Protein AF-W1Y9I5-F1 (afdb_monomer_lite)

Structure (mmCIF, N/CA/C/O backbone):
data_AF-W1Y9I5-F1
#
_entry.id   AF-W1Y9I5-F1
#
loop_
_atom_site.group_PDB
_atom_site.id
_atom_site.type_symbol
_atom_site.label_atom_id
_atom_site.label_alt_id
_atom_site.label_comp_id
_atom_site.label_asym_id
_atom_site.label_entity_id
_atom_site.label_seq_id
_atom_site.pdbx_PDB_ins_code
_atom_site.Cartn_x
_atom_site.Cartn_y
_atom_site.Cartn_z
_atom_site.occupancy
_atom_site.B_iso_or_equiv
_atom_site.auth_seq_id
_atom_site.auth_comp_id
_atom_site.auth_asym_id
_atom_site.auth_atom_id
_atom_site.pdbx_PDB_model_num
ATOM 1 N N . LEU A 1 1 ? 16.837 -17.058 9.239 1.00 39.69 1 LEU A N 1
ATOM 2 C CA . LEU A 1 1 ? 15.911 -17.807 8.363 1.00 39.69 1 LEU A CA 1
ATOM 3 C C . LEU A 1 1 ? 15.456 -16.861 7.266 1.00 39.69 1 LEU A C 1
ATOM 5 O O . LEU A 1 1 ? 14.694 -15.951 7.561 1.00 39.69 1 LEU A O 1
ATOM 9 N N . PHE A 1 2 ? 15.974 -17.019 6.048 1.00 40.88 2 PHE A N 1
ATOM 10 C CA . PHE A 1 2 ? 15.440 -16.325 4.877 1.00 40.88 2 PHE A CA 1
ATOM 11 C C . PHE A 1 2 ? 14.056 -16.934 4.640 1.00 40.88 2 PHE A C 1
ATOM 13 O O . PHE A 1 2 ? 13.952 -18.086 4.222 1.00 40.88 2 PHE A O 1
ATOM 20 N N . ARG A 1 3 ? 13.007 -16.243 5.087 1.00 55.09 3 ARG A N 1
ATOM 21 C CA . ARG A 1 3 ? 11.628 -16.685 4.894 1.00 55.09 3 ARG A CA 1
ATOM 22 C C . ARG A 1 3 ? 11.438 -16.771 3.377 1.00 55.09 3 ARG A C 1
ATOM 24 O O . ARG A 1 3 ? 11.764 -15.815 2.678 1.00 55.09 3 ARG A O 1
ATOM 31 N N . SER A 1 4 ? 11.071 -17.944 2.863 1.00 57.50 4 SER A N 1
ATOM 32 C CA . SER A 1 4 ? 10.775 -18.107 1.439 1.00 57.50 4 SER A CA 1
ATOM 33 C C . SER A 1 4 ? 9.754 -17.043 1.055 1.00 57.50 4 SER A C 1
ATOM 35 O O . SER A 1 4 ? 8.728 -16.953 1.726 1.00 57.50 4 SER A O 1
ATOM 37 N N . MET A 1 5 ? 10.052 -16.223 0.046 1.00 62.12 5 MET A N 1
ATOM 38 C CA . MET A 1 5 ? 9.080 -15.253 -0.459 1.00 62.12 5 MET A CA 1
ATOM 39 C C . MET A 1 5 ? 7.806 -15.996 -0.853 1.00 62.12 5 MET A C 1
ATOM 41 O O . MET A 1 5 ? 7.881 -16.996 -1.572 1.00 62.12 5 MET A O 1
ATOM 45 N N . ASP A 1 6 ? 6.665 -15.518 -0.368 1.00 75.69 6 ASP A N 1
ATOM 46 C CA . ASP A 1 6 ? 5.359 -16.039 -0.752 1.00 75.69 6 ASP A CA 1
ATOM 47 C C . ASP A 1 6 ? 5.135 -15.844 -2.268 1.00 75.69 6 ASP A C 1
ATOM 49 O O . ASP A 1 6 ? 5.682 -14.922 -2.881 1.00 75.69 6 ASP A O 1
ATOM 53 N N . GLU A 1 7 ? 4.338 -16.712 -2.898 1.00 79.69 7 GLU A N 1
ATOM 54 C CA . GLU A 1 7 ? 4.112 -16.707 -4.357 1.00 79.69 7 GLU A CA 1
ATOM 55 C C . GLU A 1 7 ? 3.584 -15.349 -4.860 1.00 79.69 7 GLU A C 1
ATOM 57 O O . GLU A 1 7 ? 4.014 -14.845 -5.900 1.00 79.69 7 GLU A O 1
ATOM 62 N N . ASP A 1 8 ? 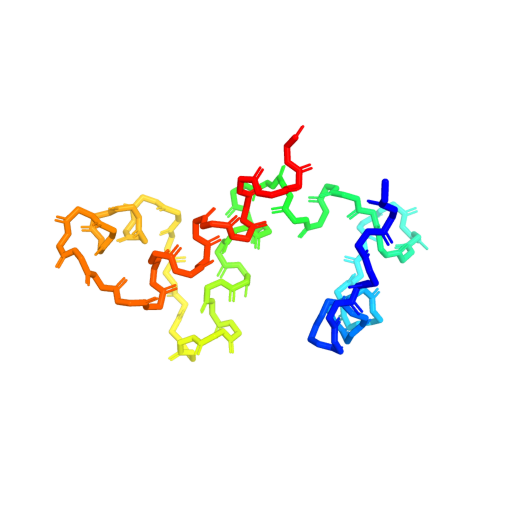2.749 -14.689 -4.055 1.00 75.94 8 ASP A N 1
ATOM 63 C CA . ASP A 1 8 ? 2.260 -13.333 -4.313 1.00 75.94 8 ASP A CA 1
ATOM 64 C C . ASP A 1 8 ? 3.373 -12.275 -4.336 1.00 75.94 8 ASP A C 1
ATOM 66 O O . ASP A 1 8 ? 3.284 -11.277 -5.055 1.00 75.94 8 ASP A O 1
ATOM 70 N N . GLU A 1 9 ? 4.428 -12.456 -3.543 1.00 77.94 9 GLU A N 1
ATOM 71 C CA . GLU A 1 9 ? 5.568 -11.541 -3.505 1.00 77.94 9 GLU A CA 1
ATOM 72 C C . GLU A 1 9 ? 6.473 -11.723 -4.726 1.00 77.94 9 GLU A C 1
ATOM 74 O O . GLU A 1 9 ? 6.925 -10.737 -5.313 1.00 77.94 9 GLU A O 1
ATOM 79 N N . LEU A 1 10 ? 6.674 -12.970 -5.163 1.00 80.62 10 LEU A N 1
ATOM 80 C CA . LEU A 1 10 ? 7.343 -13.269 -6.430 1.00 80.62 10 LEU A CA 1
ATOM 81 C C . LEU A 1 10 ? 6.587 -12.643 -7.605 1.00 80.62 10 LEU A C 1
ATOM 83 O O . LEU A 1 10 ? 7.204 -11.978 -8.439 1.00 80.62 10 LEU A O 1
ATOM 87 N N . ARG A 1 11 ? 5.255 -12.768 -7.623 1.00 82.69 11 ARG A N 1
ATOM 88 C CA . ARG A 1 11 ? 4.415 -12.179 -8.670 1.00 82.69 11 ARG A CA 1
ATOM 89 C C . ARG A 1 11 ? 4.502 -10.658 -8.699 1.00 82.69 11 ARG A C 1
ATOM 91 O O . ARG A 1 11 ? 4.701 -10.068 -9.756 1.00 82.69 11 ARG A O 1
ATOM 98 N N . TYR A 1 12 ? 4.433 -10.010 -7.535 1.00 80.06 12 TYR A N 1
ATOM 99 C CA . TYR A 1 12 ? 4.579 -8.557 -7.459 1.00 80.06 12 TYR A CA 1
ATOM 100 C C . TYR A 1 12 ? 5.921 -8.094 -8.030 1.00 80.06 12 TYR A C 1
ATOM 102 O O . TYR A 1 12 ? 5.959 -7.130 -8.792 1.00 80.06 12 TYR A 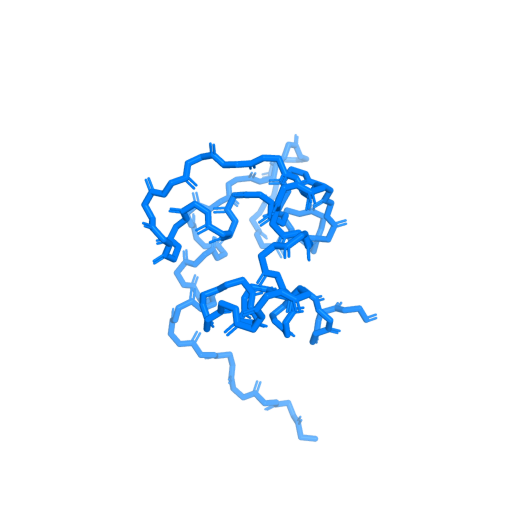O 1
ATOM 110 N N . ARG A 1 13 ? 7.022 -8.771 -7.681 1.00 80.19 13 ARG A N 1
ATOM 111 C CA . ARG A 1 13 ? 8.363 -8.413 -8.170 1.00 80.19 13 ARG A CA 1
ATOM 112 C C . ARG A 1 13 ? 8.483 -8.479 -9.692 1.00 80.19 13 ARG A C 1
ATOM 114 O O . ARG A 1 13 ? 9.260 -7.704 -10.245 1.00 80.19 13 ARG A O 1
ATOM 121 N N . GLU A 1 14 ? 7.755 -9.390 -10.333 1.00 83.38 14 GLU A N 1
ATOM 122 C CA . GLU A 1 14 ? 7.716 -9.536 -11.790 1.00 83.38 14 GLU A CA 1
ATOM 123 C C . GLU A 1 14 ? 6.813 -8.479 -12.450 1.00 83.38 14 GLU A C 1
ATOM 125 O O . GLU A 1 14 ? 7.172 -7.902 -13.474 1.00 83.38 14 GLU A O 1
ATOM 130 N N . GLU A 1 15 ? 5.664 -8.180 -11.841 1.00 83.00 15 GLU A N 1
ATOM 131 C CA . GLU A 1 15 ? 4.627 -7.335 -12.446 1.00 83.00 15 GLU A CA 1
ATOM 132 C C . GLU A 1 15 ? 4.781 -5.834 -12.172 1.00 83.00 15 GLU A C 1
ATOM 134 O O . GLU A 1 15 ? 4.212 -5.025 -12.906 1.00 83.00 15 GLU A O 1
ATOM 139 N N . VAL A 1 16 ? 5.499 -5.431 -11.116 1.00 82.00 16 VAL A N 1
ATOM 140 C CA . VAL A 1 16 ? 5.633 -4.016 -10.733 1.00 82.00 16 VAL A CA 1
ATOM 141 C C . VAL A 1 16 ? 6.990 -3.463 -11.174 1.00 82.00 16 VAL A C 1
ATOM 143 O O . VAL A 1 16 ? 8.008 -3.704 -10.515 1.00 82.00 16 VAL A O 1
ATOM 146 N N . PRO A 1 17 ? 7.038 -2.695 -12.281 1.00 82.56 17 PRO A N 1
ATOM 147 C CA . PRO A 1 17 ? 8.285 -2.128 -12.767 1.00 82.56 17 PRO A CA 1
ATOM 148 C C . PRO A 1 17 ? 8.779 -1.020 -11.835 1.00 82.56 17 PRO A C 1
ATOM 150 O O . PRO A 1 17 ? 8.011 -0.162 -11.394 1.00 82.56 17 PRO A O 1
ATOM 153 N N . CYS A 1 18 ? 10.088 -0.989 -11.575 1.00 83.19 18 CYS A N 1
ATOM 154 C CA . CYS A 1 18 ? 10.709 0.166 -10.944 1.00 83.19 18 CYS A CA 1
ATOM 155 C C . CYS A 1 18 ? 11.081 1.209 -11.998 1.00 83.19 18 CYS A C 1
ATOM 157 O O . CYS A 1 18 ? 11.599 0.884 -13.067 1.00 83.19 18 CYS A O 1
ATOM 159 N N . TYR A 1 19 ? 10.906 2.483 -11.654 1.00 80.44 19 TYR A N 1
ATOM 160 C CA . TYR A 1 19 ? 11.306 3.613 -12.491 1.00 80.44 19 TYR A CA 1
ATOM 161 C C . TYR A 1 19 ? 12.821 3.653 -12.772 1.00 80.44 19 TYR A C 1
ATOM 163 O O . TYR A 1 19 ? 13.249 4.280 -13.736 1.00 80.44 19 TYR A O 1
ATOM 171 N N . CYS A 1 20 ? 13.642 2.961 -11.971 1.00 84.19 20 CYS A N 1
ATOM 172 C CA . CYS A 1 20 ? 15.081 2.831 -12.206 1.00 84.19 20 CYS A CA 1
ATOM 173 C C . CYS A 1 20 ? 15.437 1.836 -13.332 1.00 84.19 20 CYS A C 1
ATOM 175 O O . CYS A 1 20 ? 16.615 1.657 -13.640 1.00 84.19 20 CYS A O 1
ATOM 177 N N . GLY A 1 21 ? 14.442 1.159 -13.921 1.00 81.50 21 GLY A N 1
ATOM 178 C CA . GLY A 1 21 ? 14.619 0.167 -14.987 1.00 81.50 21 GLY A CA 1
ATOM 179 C C . GLY A 1 21 ? 14.974 -1.242 -14.501 1.00 81.50 21 GLY A C 1
ATOM 180 O O . GLY A 1 21 ? 15.182 -2.134 -15.321 1.00 81.50 21 GLY A O 1
ATOM 181 N N . LYS A 1 22 ? 15.044 -1.466 -13.183 1.00 82.50 22 LYS A N 1
ATOM 182 C CA . LYS A 1 22 ? 15.255 -2.789 -12.570 1.00 82.50 22 LYS A CA 1
ATOM 183 C C . LYS A 1 22 ? 13.933 -3.380 -12.060 1.00 82.50 22 LYS A C 1
ATOM 185 O O . LYS A 1 22 ? 12.945 -2.669 -11.893 1.00 82.50 22 LYS A O 1
ATOM 190 N N . GLN A 1 23 ? 13.926 -4.684 -11.788 1.00 82.81 23 GLN A N 1
ATOM 191 C CA . GLN A 1 23 ? 12.778 -5.400 -11.219 1.00 82.81 23 GLN A CA 1
ATOM 192 C C . GLN A 1 23 ? 12.990 -5.699 -9.733 1.00 82.81 23 GLN A C 1
ATOM 1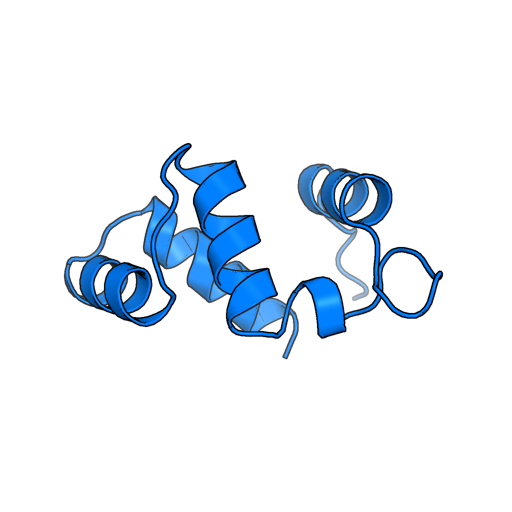94 O O . GLN A 1 23 ? 14.117 -5.937 -9.292 1.00 82.81 23 GLN A O 1
ATOM 199 N N . GLY A 1 24 ? 11.901 -5.705 -8.963 1.00 78.19 24 GLY A N 1
ATOM 200 C CA . GLY A 1 24 ? 11.924 -6.065 -7.544 1.00 78.19 24 GLY A CA 1
ATOM 201 C C . GLY A 1 24 ? 12.677 -5.094 -6.629 1.00 78.19 24 GLY A C 1
ATOM 202 O O . GLY A 1 24 ? 13.141 -5.507 -5.570 1.00 78.19 24 GLY A O 1
ATOM 203 N N . CYS A 1 25 ? 12.825 -3.822 -7.012 1.00 85.12 25 CYS A N 1
ATOM 204 C CA . CYS A 1 25 ? 13.379 -2.802 -6.120 1.00 85.12 25 CYS A CA 1
ATOM 205 C C . CYS A 1 25 ? 12.449 -2.562 -4.928 1.00 85.12 25 CYS A C 1
ATOM 207 O O . CYS A 1 25 ? 11.245 -2.384 -5.114 1.00 85.12 25 CYS A O 1
ATOM 209 N N . ILE A 1 26 ? 13.012 -2.463 -3.723 1.00 80.12 26 ILE A N 1
ATOM 210 C CA . ILE A 1 26 ? 12.251 -2.216 -2.489 1.00 80.12 26 ILE A CA 1
ATOM 211 C C . ILE A 1 26 ? 11.439 -0.910 -2.540 1.00 80.12 26 ILE A C 1
ATOM 213 O O . ILE A 1 26 ? 10.340 -0.839 -2.002 1.00 80.12 26 ILE A O 1
ATOM 217 N N . GLU A 1 27 ? 11.913 0.091 -3.283 1.00 78.69 27 GLU A N 1
ATOM 218 C CA . GLU A 1 27 ? 11.232 1.378 -3.502 1.00 78.69 27 GLU A CA 1
ATOM 219 C C . GLU A 1 27 ? 9.878 1.242 -4.218 1.00 78.69 27 GLU A C 1
ATOM 221 O O . GLU A 1 27 ? 8.999 2.093 -4.062 1.00 78.69 27 GLU A O 1
ATOM 226 N N . THR A 1 28 ? 9.677 0.154 -4.977 1.00 81.69 28 THR A N 1
ATOM 227 C CA . THR A 1 28 ? 8.368 -0.160 -5.580 1.00 81.69 28 THR A CA 1
ATOM 228 C C . THR A 1 28 ? 7.332 -0.586 -4.544 1.00 81.69 28 THR A C 1
ATOM 230 O O . THR A 1 28 ? 6.148 -0.616 -4.859 1.00 81.69 28 THR A O 1
ATOM 233 N N . PHE A 1 29 ? 7.761 -0.886 -3.318 1.00 77.38 29 PHE A N 1
ATOM 234 C CA . PHE A 1 29 ? 6.913 -1.287 -2.201 1.00 77.38 29 PHE A CA 1
ATOM 235 C C . PHE A 1 29 ? 6.856 -0.200 -1.124 1.00 77.38 29 PHE A C 1
ATOM 237 O O . PHE A 1 29 ? 5.772 0.203 -0.711 1.00 77.38 29 PHE A O 1
ATOM 244 N N . ILE A 1 30 ? 8.016 0.305 -0.692 1.00 82.88 30 ILE A N 1
ATOM 245 C CA . ILE A 1 30 ? 8.149 1.207 0.465 1.00 82.88 30 ILE A CA 1
ATOM 246 C C . ILE A 1 30 ? 8.132 2.663 0.014 1.00 82.88 30 ILE A C 1
ATOM 248 O O . ILE A 1 30 ? 9.066 3.442 0.190 1.00 82.88 30 ILE A O 1
ATOM 252 N N . SER A 1 31 ? 7.039 3.015 -0.642 1.00 84.69 31 SER A N 1
ATOM 253 C CA . SER A 1 31 ? 6.690 4.378 -1.010 1.00 84.69 31 SER A CA 1
ATOM 254 C C . SER A 1 31 ? 5.185 4.547 -0.845 1.00 84.69 31 SER A C 1
ATOM 256 O O . SER A 1 31 ? 4.443 3.566 -0.863 1.00 84.69 31 SER A O 1
ATOM 258 N N . GLY A 1 32 ? 4.699 5.784 -0.711 1.00 85.62 32 GLY A N 1
ATOM 259 C CA . GLY A 1 32 ? 3.253 6.023 -0.624 1.00 85.62 32 GLY A CA 1
ATOM 260 C C . GLY A 1 32 ? 2.488 5.477 -1.840 1.00 85.62 32 GLY A C 1
ATOM 261 O O . GLY A 1 32 ? 1.376 4.972 -1.703 1.00 85.62 32 GLY A O 1
ATOM 262 N N . THR A 1 33 ? 3.103 5.519 -3.026 1.00 87.44 33 THR A N 1
ATOM 263 C CA . THR A 1 33 ? 2.559 4.934 -4.260 1.00 87.44 33 THR A CA 1
ATOM 264 C C . THR A 1 33 ? 2.666 3.411 -4.282 1.00 87.44 33 THR A C 1
ATOM 266 O O . THR A 1 33 ? 1.721 2.761 -4.724 1.00 87.44 33 THR A O 1
ATOM 269 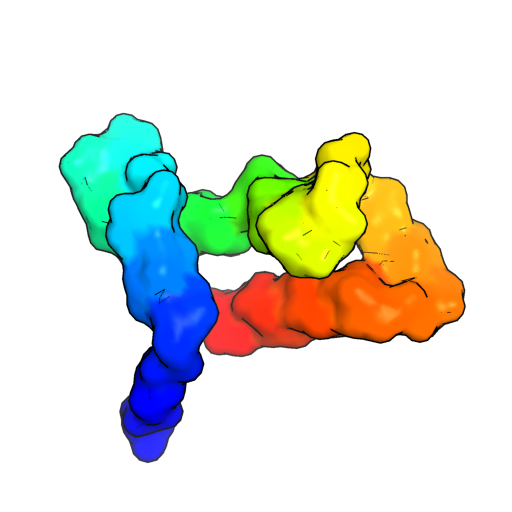N N . GLY A 1 34 ? 3.767 2.834 -3.790 1.00 88.88 34 GLY A N 1
ATOM 270 C CA . GLY A 1 34 ? 3.925 1.385 -3.629 1.00 88.88 34 GLY A CA 1
ATOM 271 C C . GLY A 1 34 ? 2.878 0.793 -2.684 1.00 88.88 34 GLY A C 1
ATOM 272 O O . GLY A 1 34 ? 2.189 -0.157 -3.044 1.00 88.88 34 GLY A O 1
ATOM 273 N N . PHE A 1 35 ? 2.658 1.436 -1.536 1.00 91.81 35 PHE A N 1
ATOM 274 C CA . PHE A 1 35 ? 1.635 1.048 -0.566 1.00 91.81 35 PHE A CA 1
ATOM 275 C C . PHE A 1 35 ? 0.217 1.090 -1.157 1.00 91.81 35 PHE A C 1
ATOM 277 O O . PHE A 1 35 ? -0.527 0.114 -1.072 1.00 91.81 35 PHE A O 1
ATOM 284 N N . ALA A 1 36 ? -0.138 2.185 -1.838 1.00 93.75 36 ALA A N 1
ATOM 285 C CA . ALA A 1 36 ? -1.432 2.314 -2.511 1.00 93.75 36 ALA A CA 1
ATOM 286 C C . ALA A 1 36 ? -1.616 1.289 -3.646 1.00 93.75 36 ALA A C 1
ATOM 288 O O . ALA A 1 36 ? -2.718 0.787 -3.873 1.00 93.75 36 ALA A O 1
ATOM 289 N N . THR A 1 37 ? -0.533 0.961 -4.356 1.00 90.62 37 THR A N 1
ATOM 290 C CA . THR A 1 37 ? -0.541 -0.047 -5.422 1.00 90.62 37 THR A CA 1
ATOM 291 C C . THR A 1 37 ? -0.788 -1.441 -4.857 1.00 90.62 37 THR A C 1
ATOM 293 O O . THR A 1 37 ? -1.618 -2.166 -5.405 1.00 90.62 37 THR A O 1
ATOM 296 N N . ASP A 1 38 ? -0.129 -1.813 -3.756 1.00 90.56 38 ASP A N 1
ATOM 297 C CA . ASP A 1 38 ? -0.347 -3.111 -3.110 1.00 90.56 38 ASP A CA 1
ATOM 298 C C . ASP A 1 38 ? -1.782 -3.240 -2.590 1.00 90.56 38 ASP A C 1
ATOM 300 O O . ASP A 1 38 ? -2.461 -4.219 -2.901 1.00 90.56 38 ASP A O 1
ATOM 304 N N . TYR A 1 39 ? -2.297 -2.206 -1.913 1.00 94.06 39 TYR A N 1
ATOM 305 C CA . TYR A 1 39 ? -3.690 -2.191 -1.464 1.00 94.06 39 TYR A CA 1
ATOM 306 C C . TYR A 1 39 ? -4.667 -2.364 -2.630 1.00 94.06 39 TYR A C 1
ATOM 308 O O . TYR A 1 39 ? -5.556 -3.209 -2.560 1.00 94.06 39 TYR A O 1
ATOM 316 N N . ARG A 1 40 ? -4.480 -1.632 -3.738 1.00 94.44 40 ARG A N 1
ATOM 317 C CA . ARG A 1 40 ? -5.334 -1.764 -4.929 1.00 94.44 40 ARG A CA 1
ATOM 318 C C . ARG A 1 40 ? -5.319 -3.177 -5.506 1.00 94.44 40 ARG A C 1
ATOM 320 O O . ARG A 1 40 ? -6.350 -3.637 -5.987 1.00 94.44 40 ARG A O 1
ATOM 327 N N . ARG A 1 41 ? -4.174 -3.863 -5.487 1.00 89.81 41 ARG A N 1
ATOM 328 C CA . ARG A 1 41 ? -4.069 -5.251 -5.965 1.00 89.81 41 ARG A CA 1
ATOM 329 C C . ARG A 1 41 ? -4.839 -6.221 -5.070 1.00 89.81 41 ARG A C 1
ATOM 331 O O . ARG A 1 41 ? -5.438 -7.153 -5.593 1.00 89.81 41 ARG A O 1
ATOM 338 N N . LEU A 1 42 ? -4.833 -5.992 -3.758 1.00 91.56 42 LEU A N 1
ATOM 339 C CA . LEU A 1 42 ? -5.528 -6.837 -2.785 1.00 91.56 42 LEU A CA 1
ATOM 340 C C . LEU A 1 42 ? -7.042 -6.572 -2.748 1.00 91.56 42 LEU A C 1
ATOM 342 O O . LEU A 1 42 ? -7.825 -7.514 -2.672 1.00 91.56 42 LEU A O 1
ATOM 346 N N . SER A 1 43 ? -7.460 -5.304 -2.801 1.00 94.44 43 SER A N 1
ATOM 347 C CA . SER A 1 43 ? -8.859 -4.890 -2.606 1.00 94.44 43 SER A CA 1
ATOM 348 C C . SER A 1 43 ? -9.633 -4.652 -3.904 1.00 94.44 43 SER A C 1
ATOM 350 O O . SER A 1 43 ? -10.859 -4.564 -3.876 1.00 94.44 43 SER A O 1
ATOM 352 N N . GLY A 1 44 ? -8.939 -4.450 -5.028 1.00 95.81 44 GLY A N 1
ATOM 353 C CA . GLY A 1 44 ? -9.515 -3.936 -6.275 1.00 95.81 44 GLY A CA 1
ATOM 354 C C . GLY A 1 44 ? -9.792 -2.423 -6.278 1.00 95.81 44 GLY A C 1
ATOM 355 O O . GLY A 1 44 ? -10.128 -1.872 -7.327 1.00 95.81 44 GLY A O 1
ATOM 356 N N . HIS A 1 45 ? -9.617 -1.727 -5.149 1.00 96.31 45 HIS A N 1
ATOM 357 C CA . HIS A 1 45 ? -9.970 -0.316 -4.978 1.00 96.31 45 HIS A CA 1
ATOM 358 C C . HIS A 1 45 ? -8.734 0.585 -4.979 1.00 96.31 45 HIS A C 1
ATOM 360 O O . HIS A 1 45 ? -7.747 0.335 -4.291 1.00 96.31 45 HIS A O 1
ATOM 366 N N . ALA A 1 46 ? -8.788 1.670 -5.750 1.00 96.44 46 ALA A N 1
ATOM 367 C CA . ALA A 1 46 ? -7.722 2.663 -5.787 1.00 96.44 46 ALA A CA 1
ATOM 368 C C . ALA A 1 46 ? -7.958 3.734 -4.711 1.00 96.44 46 ALA A C 1
ATOM 370 O O . ALA A 1 46 ? -8.788 4.618 -4.905 1.00 96.44 46 ALA A O 1
ATOM 371 N N . LEU A 1 47 ? -7.212 3.655 -3.607 1.00 97.12 47 LEU A N 1
ATOM 372 C CA . LEU A 1 47 ? -7.243 4.611 -2.495 1.00 97.12 47 LEU A CA 1
ATOM 373 C C . LEU A 1 47 ? -5.865 5.246 -2.276 1.00 97.12 47 LEU A C 1
ATOM 375 O O . LEU A 1 47 ? -4.836 4.677 -2.648 1.00 97.12 47 LEU A O 1
ATOM 379 N N . LYS A 1 48 ? -5.827 6.429 -1.661 1.00 95.44 48 LYS A N 1
ATOM 380 C CA . LYS A 1 48 ? -4.586 7.056 -1.189 1.00 95.44 48 LYS A CA 1
ATOM 381 C C . LYS A 1 48 ? -4.127 6.406 0.113 1.00 95.44 48 LYS A C 1
ATOM 383 O O . LYS A 1 48 ? -4.937 5.918 0.893 1.00 95.44 48 LYS A O 1
ATOM 388 N N . GLY A 1 49 ? -2.827 6.500 0.399 1.00 93.56 49 GLY A N 1
ATOM 389 C CA . GLY A 1 49 ? -2.239 5.958 1.630 1.00 93.56 49 GLY A CA 1
ATOM 390 C C . GLY A 1 49 ? -2.968 6.393 2.904 1.00 93.56 49 GLY A C 1
ATOM 391 O O . GLY A 1 49 ? -3.248 5.558 3.750 1.00 93.56 49 GLY A O 1
ATOM 392 N N . SER A 1 50 ? -3.357 7.667 3.012 1.00 95.62 50 SER A N 1
ATOM 393 C CA . SER A 1 50 ? -4.11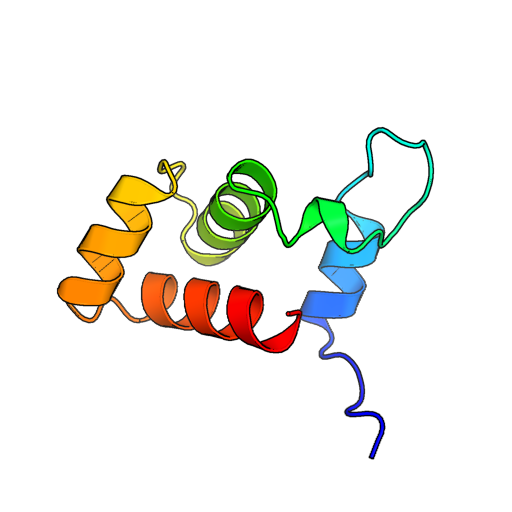3 8.170 4.168 1.00 95.62 50 SER A CA 1
ATOM 394 C C . SER A 1 50 ? -5.486 7.514 4.330 1.00 95.62 50 SER A C 1
ATOM 396 O O . SER A 1 50 ? -5.886 7.227 5.447 1.00 95.62 50 SER A O 1
ATOM 398 N N . GLU A 1 51 ? -6.189 7.256 3.225 1.00 97.69 51 GLU A N 1
ATOM 399 C CA . GLU A 1 51 ? -7.501 6.594 3.243 1.00 97.69 51 GLU A CA 1
ATOM 400 C C . GLU A 1 51 ? -7.355 5.127 3.665 1.00 97.69 51 GLU A C 1
ATOM 402 O O . GLU A 1 51 ? -8.162 4.617 4.432 1.00 97.69 51 GLU A O 1
ATOM 407 N N . ILE A 1 52 ? -6.278 4.467 3.227 1.00 97.75 52 ILE A N 1
ATOM 408 C CA . ILE A 1 52 ? -5.955 3.096 3.638 1.00 97.75 52 ILE A CA 1
ATOM 409 C C . ILE A 1 52 ? -5.633 3.045 5.135 1.00 97.75 52 ILE A C 1
ATOM 411 O O . ILE A 1 52 ? -6.088 2.135 5.814 1.00 97.75 52 ILE A O 1
ATOM 415 N N . ILE A 1 53 ? -4.888 4.018 5.670 1.00 97.38 53 ILE A N 1
ATOM 416 C CA . ILE A 1 53 ? -4.602 4.081 7.111 1.00 97.38 53 ILE A CA 1
ATOM 417 C C . ILE A 1 53 ? -5.884 4.272 7.928 1.00 97.38 53 ILE A C 1
ATOM 419 O O . ILE A 1 53 ? -6.043 3.585 8.930 1.00 97.38 53 ILE A O 1
ATOM 423 N N . SER A 1 54 ? -6.829 5.103 7.482 1.00 98.19 54 SER A N 1
ATOM 424 C CA . SER A 1 54 ? -8.136 5.195 8.149 1.00 98.19 54 SER A CA 1
ATOM 425 C C . SER A 1 54 ? -8.870 3.848 8.173 1.00 98.19 54 SER A C 1
ATOM 427 O O . SER A 1 54 ? -9.432 3.476 9.196 1.00 98.19 54 SER A O 1
ATOM 429 N N . LEU A 1 55 ? -8.785 3.055 7.100 1.00 98.25 55 LEU A N 1
ATOM 430 C CA . LEU A 1 55 ? -9.346 1.699 7.081 1.00 98.25 55 LEU A CA 1
ATOM 431 C C . LEU A 1 55 ? -8.615 0.729 8.025 1.00 98.25 55 LEU A C 1
ATOM 433 O O . LEU A 1 55 ? -9.251 -0.154 8.594 1.00 98.25 55 LEU A O 1
ATOM 437 N N . VAL A 1 56 ? -7.305 0.897 8.237 1.00 98.06 56 VAL A N 1
ATOM 438 C CA . VAL A 1 56 ? -6.572 0.147 9.276 1.00 98.06 56 VAL A CA 1
ATOM 439 C C . VAL A 1 56 ? -7.121 0.482 10.662 1.00 98.06 56 VAL A C 1
ATOM 441 O O . VAL A 1 56 ? -7.331 -0.422 11.466 1.00 98.06 56 VAL A O 1
ATOM 444 N N . GLU A 1 57 ? -7.382 1.760 10.949 1.00 97.81 57 GLU A N 1
ATOM 445 C CA . GLU A 1 57 ? -7.974 2.185 12.227 1.00 97.81 57 GLU A CA 1
ATOM 446 C C . GLU A 1 57 ? -9.377 1.587 12.437 1.00 97.81 57 GLU A C 1
ATOM 448 O O . GLU A 1 57 ? -9.768 1.301 13.569 1.00 97.81 57 GLU A O 1
ATOM 453 N N . GLU A 1 58 ? -10.103 1.319 11.349 1.00 97.88 58 GLU A N 1
ATOM 454 C CA . GLU A 1 58 ? -11.396 0.623 11.337 1.00 97.88 58 GLU A CA 1
ATOM 455 C C . GLU A 1 58 ? -11.281 -0.918 11.321 1.00 97.88 58 GLU A C 1
ATOM 457 O O . GLU A 1 58 ? -12.297 -1.611 11.270 1.00 97.88 58 GLU A O 1
ATOM 462 N N . SER A 1 59 ? -10.066 -1.476 11.422 1.00 97.62 59 SER A N 1
ATOM 463 C CA . SER A 1 59 ? -9.787 -2.925 11.383 1.00 97.62 59 SER A CA 1
ATOM 464 C C . SER A 1 59 ? -10.208 -3.615 10.074 1.00 97.62 59 SER A C 1
ATOM 466 O O . SER A 1 59 ? -10.601 -4.786 10.075 1.00 97.62 59 SER A O 1
ATOM 468 N N . ASP A 1 60 ? -10.137 -2.913 8.937 1.00 98.25 60 ASP A N 1
ATOM 469 C CA . ASP A 1 60 ? -10.345 -3.529 7.625 1.00 98.25 60 ASP A CA 1
ATOM 470 C C . ASP A 1 60 ? -9.252 -4.585 7.356 1.00 98.25 60 ASP A C 1
ATOM 472 O O . ASP A 1 60 ? -8.056 -4.266 7.360 1.00 98.25 60 ASP A O 1
ATOM 476 N N . PRO A 1 61 ? -9.622 -5.848 7.075 1.00 97.44 61 PRO A N 1
ATOM 477 C CA . PRO A 1 61 ? -8.652 -6.934 6.965 1.00 97.44 61 PRO A CA 1
ATOM 478 C C . PRO A 1 61 ? -7.697 -6.767 5.777 1.00 97.44 61 PRO A C 1
ATOM 480 O O . PRO A 1 61 ? -6.563 -7.248 5.824 1.00 97.44 61 PRO A O 1
ATOM 483 N N . VAL A 1 62 ? -8.128 -6.093 4.705 1.00 96.56 62 VAL A N 1
ATOM 484 C CA . VAL A 1 62 ? -7.290 -5.876 3.520 1.00 96.56 62 VAL A CA 1
ATOM 485 C C . VAL A 1 62 ? -6.292 -4.748 3.768 1.00 96.56 62 VAL A C 1
ATOM 487 O O . VAL A 1 62 ? -5.121 -4.874 3.403 1.00 96.56 62 VAL A O 1
ATOM 490 N N . ALA A 1 63 ? -6.723 -3.674 4.427 1.00 97.44 63 ALA A N 1
ATOM 491 C CA . ALA A 1 63 ? -5.862 -2.579 4.847 1.00 97.44 63 ALA A CA 1
ATOM 492 C C . ALA A 1 63 ? -4.811 -3.055 5.860 1.00 97.44 63 ALA A C 1
ATOM 494 O O . ALA A 1 63 ? -3.627 -2.759 5.691 1.00 97.44 63 ALA A O 1
ATOM 495 N N . GLU A 1 64 ? -5.202 -3.866 6.851 1.00 97.44 64 GLU A N 1
ATOM 496 C CA . GLU A 1 64 ? -4.262 -4.484 7.793 1.00 97.44 64 GLU A CA 1
ATOM 497 C C . GLU A 1 64 ? -3.235 -5.374 7.086 1.00 97.44 64 GLU A C 1
ATOM 499 O O . GLU A 1 64 ? -2.043 -5.319 7.398 1.00 97.44 64 GLU A O 1
ATOM 504 N N . LEU A 1 65 ? -3.668 -6.192 6.120 1.00 94.44 65 LEU A N 1
ATOM 505 C CA . LEU A 1 65 ? -2.758 -7.030 5.343 1.00 94.44 65 LEU A CA 1
ATOM 506 C C . LEU A 1 65 ? -1.762 -6.178 4.546 1.00 94.44 65 LEU A C 1
ATOM 508 O O . LEU A 1 65 ? -0.564 -6.467 4.565 1.00 94.44 65 LEU A O 1
ATOM 512 N N . ALA A 1 66 ? -2.235 -5.122 3.880 1.00 93.31 66 ALA A N 1
ATOM 513 C CA . ALA A 1 66 ? -1.376 -4.197 3.149 1.00 93.31 66 ALA A CA 1
ATOM 514 C C . ALA A 1 66 ? -0.344 -3.542 4.083 1.00 93.31 66 ALA A C 1
ATOM 516 O O . ALA A 1 66 ? 0.839 -3.485 3.740 1.00 93.31 66 ALA A O 1
ATOM 517 N N . LEU A 1 67 ? -0.756 -3.101 5.279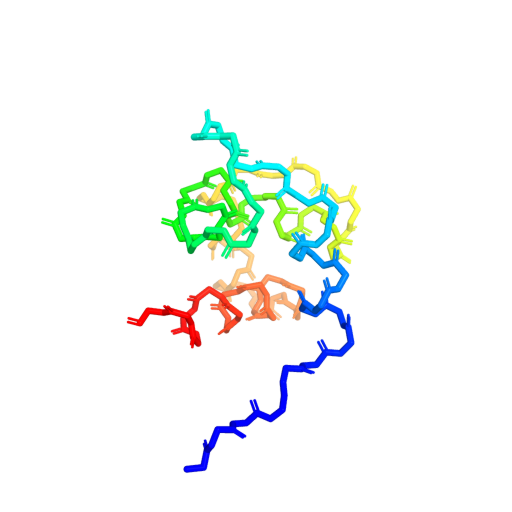 1.00 95.12 67 LEU A N 1
ATOM 518 C CA . LEU A 1 67 ? 0.145 -2.491 6.260 1.00 95.12 67 LEU A CA 1
ATOM 519 C C . LEU A 1 67 ? 1.187 -3.488 6.770 1.00 95.12 67 LEU A C 1
ATOM 521 O O . LEU A 1 67 ? 2.376 -3.188 6.732 1.00 95.12 67 LEU A O 1
ATOM 525 N N . ARG A 1 68 ? 0.792 -4.711 7.139 1.00 92.56 68 ARG A N 1
ATOM 526 C CA . ARG A 1 68 ? 1.752 -5.749 7.556 1.00 92.56 68 ARG A CA 1
ATOM 527 C C . ARG A 1 68 ? 2.771 -6.057 6.463 1.00 92.56 68 ARG A C 1
ATOM 529 O O . ARG A 1 68 ? 3.950 -6.234 6.749 1.00 92.56 68 ARG A O 1
ATOM 536 N N . ARG A 1 69 ? 2.339 -6.126 5.199 1.00 88.81 69 ARG A N 1
ATOM 537 C CA . ARG A 1 69 ? 3.237 -6.344 4.053 1.00 88.81 69 ARG A CA 1
ATOM 538 C C . ARG A 1 69 ? 4.176 -5.160 3.825 1.00 88.81 69 ARG A C 1
ATOM 540 O O . ARG A 1 69 ? 5.304 -5.367 3.383 1.00 88.81 69 ARG A O 1
ATOM 547 N N . TYR A 1 70 ? 3.728 -3.939 4.099 1.00 89.56 70 TYR A N 1
ATOM 548 C CA . TYR A 1 70 ? 4.575 -2.750 4.084 1.00 89.56 70 TYR A CA 1
ATOM 549 C C . TYR A 1 70 ? 5.629 -2.808 5.202 1.00 89.56 70 TYR A C 1
ATOM 551 O O . TYR A 1 70 ? 6.816 -2.651 4.929 1.00 89.56 70 TYR A O 1
ATOM 559 N N . GLU A 1 71 ? 5.219 -3.129 6.431 1.00 89.75 71 GLU A N 1
ATOM 560 C CA . GLU A 1 71 ? 6.094 -3.227 7.607 1.00 89.75 71 GLU A CA 1
ATOM 561 C C . GLU A 1 71 ? 7.116 -4.362 7.515 1.00 89.75 71 GLU A C 1
ATOM 563 O O . GLU A 1 71 ? 8.263 -4.176 7.901 1.00 89.75 71 GLU A O 1
ATOM 568 N N . LEU A 1 72 ? 6.743 -5.522 6.965 1.00 85.38 72 LEU A N 1
ATOM 569 C CA . LEU A 1 72 ? 7.651 -6.665 6.785 1.00 85.38 72 LEU A CA 1
ATOM 570 C C . LEU A 1 72 ? 8.864 -6.361 5.895 1.00 85.38 72 LEU A C 1
ATOM 572 O O . LEU A 1 72 ? 9.811 -7.148 5.877 1.00 85.38 72 LEU A O 1
ATOM 576 N N . ARG A 1 73 ? 8.809 -5.280 5.113 1.00 80.25 73 ARG A N 1
ATOM 577 C CA . ARG A 1 73 ? 9.844 -4.911 4.145 1.00 80.25 73 ARG A CA 1
ATOM 578 C C . ARG A 1 73 ? 10.714 -3.742 4.628 1.00 80.25 73 ARG A C 1
ATOM 580 O O . ARG A 1 73 ? 11.729 -3.488 3.981 1.00 80.25 73 ARG A O 1
ATOM 587 N N . LEU A 1 74 ? 10.333 -3.061 5.719 1.00 77.25 74 LEU A N 1
ATOM 588 C CA . LEU A 1 74 ? 11.144 -2.045 6.412 1.00 77.25 74 LEU A CA 1
ATOM 589 C C . LEU A 1 74 ? 12.308 -2.690 7.176 1.00 77.25 74 LEU A C 1
ATOM 591 O O . LEU A 1 74 ? 13.398 -2.075 7.167 1.00 77.25 74 LEU A O 1
#

Sequence (74 aa):
LFRSMDEDELRYREEVPCYCGKQGCIETFISGTGFATDYRRLSGHALKGSEIISLVEESDPVAELALRRYELRL

Organism: NCBI:txid408170

Foldseek 3Di:
DPPPDDPVLVVCQVPQADPVRHTPDLCCCQDQNNLQVQLCVQPVDRDGSVVLVVVVVVVPVSSVVSVVVNVVSD

Secondary structure (DSSP, 8-state):
--PPPPHHHHHHHHHSB-TTS-BS-GGGTSSHHHHHHHHHHHHS----HHHHHHHHHTT-HHHHHHHHHHHTT-

InterPro domains:
  IPR000600 ROK family [PF00480] (13-73)
  IPR043129 ATPase, nucleotide binding domain [SSF53067] (12-72)

Radius of gyration: 12.29 Å; chains: 1; bounding box: 27×26×27 Å

pLDDT: mean 86.22, std 12.03, range [39.69, 98.25]